Protein AF-A0A9E5ECW1-F1 (afdb_monomer)

Mean predicted aligned error: 11.49 Å

Radius of gyration: 19.67 Å; Cα contacts (8 Å, |Δi|>4): 145; chains: 1; bounding box: 44×64×38 Å

pLDDT: mean 78.76, std 21.49, range [31.94, 97.94]

Se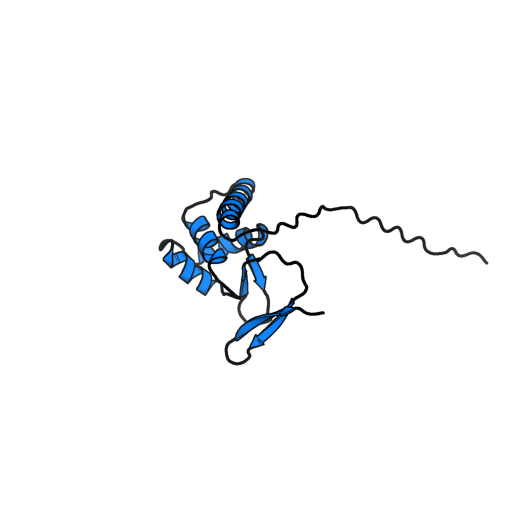quence (137 aa):
MNRPMLTNRLLVSKVSQISMPKSPANDSVEQSNAFRAYIADKGLRGTRQRMAVFDAARSLNGHYTAEELLKKSRAIDRTVSRATIYRALPLLIGSNVIREVDVGRDHKYYLTETGGANFRAQLICESCDTILEVEAP

Structure (mmCIF, N/CA/C/O backbone):
data_AF-A0A9E5ECW1-F1
#
_entry.id   AF-A0A9E5ECW1-F1
#
loop_
_atom_site.group_PDB
_atom_site.id
_atom_site.type_symbol
_atom_site.label_atom_id
_atom_site.label_alt_id
_atom_site.label_comp_id
_atom_site.label_asym_id
_atom_site.label_entity_id
_atom_site.label_seq_id
_atom_site.pdbx_PDB_ins_code
_atom_site.Cartn_x
_atom_site.Cartn_y
_atom_site.Cartn_z
_atom_site.occupancy
_atom_site.B_iso_or_equiv
_atom_site.auth_seq_id
_atom_site.auth_comp_id
_atom_site.auth_asym_id
_atom_site.auth_atom_id
_atom_site.pdbx_PDB_model_num
ATOM 1 N N . MET A 1 1 ? 33.254 52.844 -22.599 1.00 44.88 1 MET A N 1
ATOM 2 C CA . MET A 1 1 ? 32.696 51.503 -22.873 1.00 44.88 1 MET A CA 1
ATOM 3 C C . MET A 1 1 ? 32.478 50.808 -21.542 1.00 44.88 1 MET A C 1
ATOM 5 O O . MET A 1 1 ? 33.440 50.403 -20.914 1.00 44.88 1 MET A O 1
ATOM 9 N N . ASN A 1 2 ? 31.234 50.794 -21.068 1.00 38.56 2 ASN A N 1
ATOM 10 C CA . ASN A 1 2 ? 30.840 50.328 -19.739 1.00 38.56 2 ASN A CA 1
ATOM 11 C C . ASN A 1 2 ? 29.745 49.273 -19.928 1.00 38.56 2 ASN A C 1
ATOM 13 O O . ASN A 1 2 ? 28.683 49.622 -20.440 1.00 38.56 2 ASN A O 1
ATOM 17 N N . ARG A 1 3 ? 29.982 48.019 -19.528 1.00 36.88 3 ARG A N 1
ATOM 18 C CA . ARG A 1 3 ? 28.923 47.040 -19.228 1.00 36.88 3 ARG A CA 1
ATOM 19 C C . ARG A 1 3 ? 29.449 45.996 -18.222 1.00 36.88 3 ARG A C 1
ATOM 21 O O . ARG A 1 3 ? 30.517 45.440 -18.463 1.00 36.88 3 ARG A O 1
ATOM 28 N N . PRO A 1 4 ? 28.752 45.785 -17.092 1.00 44.03 4 PRO A N 1
ATOM 29 C CA . PRO A 1 4 ? 29.264 45.065 -15.928 1.00 44.03 4 PRO A CA 1
ATOM 30 C C . PRO A 1 4 ? 29.069 43.544 -15.994 1.00 44.03 4 PRO A C 1
ATOM 32 O O . PRO A 1 4 ? 28.145 43.036 -16.626 1.00 44.03 4 PRO A O 1
ATOM 35 N N . MET A 1 5 ? 29.955 42.857 -15.271 1.00 41.97 5 MET A N 1
ATOM 36 C CA . MET A 1 5 ? 29.936 41.428 -14.959 1.00 41.97 5 MET A CA 1
ATOM 37 C C . MET A 1 5 ? 28.661 41.036 -14.200 1.00 41.97 5 MET A C 1
ATOM 39 O O . MET A 1 5 ? 28.241 41.718 -13.265 1.00 41.97 5 MET A O 1
ATOM 43 N N . LEU A 1 6 ? 28.073 39.913 -14.608 1.00 42.19 6 LEU A N 1
ATOM 44 C CA . LEU A 1 6 ? 26.909 39.282 -13.995 1.00 42.19 6 LEU A CA 1
ATOM 45 C C . LEU A 1 6 ? 27.190 38.900 -12.533 1.00 42.19 6 LEU A C 1
ATOM 47 O O . LEU A 1 6 ? 28.042 38.062 -12.248 1.00 42.19 6 LEU A O 1
ATOM 51 N N . THR A 1 7 ? 26.421 39.470 -11.610 1.00 37.47 7 THR A N 1
ATOM 52 C CA . THR A 1 7 ? 26.256 38.967 -10.246 1.00 37.47 7 THR A CA 1
ATOM 53 C C . THR A 1 7 ? 25.159 37.907 -10.252 1.00 37.47 7 THR A C 1
ATOM 55 O O . THR A 1 7 ? 23.980 38.235 -10.359 1.00 37.47 7 THR A O 1
ATOM 58 N N . ASN A 1 8 ? 25.523 36.627 -10.127 1.00 34.00 8 ASN A N 1
ATOM 59 C CA . ASN A 1 8 ? 24.539 35.581 -9.850 1.00 34.00 8 ASN A CA 1
ATOM 60 C C . ASN A 1 8 ? 24.608 35.180 -8.372 1.00 34.00 8 ASN A C 1
ATOM 62 O O . ASN A 1 8 ? 25.572 34.582 -7.896 1.00 34.00 8 ASN A O 1
ATOM 66 N N . ARG A 1 9 ? 23.578 35.600 -7.642 1.00 36.62 9 ARG A N 1
ATOM 67 C CA . ARG A 1 9 ? 23.394 35.464 -6.199 1.00 36.62 9 ARG A CA 1
ATOM 68 C C . ARG A 1 9 ? 22.705 34.127 -5.928 1.00 36.62 9 ARG A C 1
ATOM 70 O O . ARG A 1 9 ? 21.482 34.055 -5.907 1.00 36.62 9 ARG A O 1
ATOM 77 N N . LEU A 1 10 ? 23.486 33.067 -5.731 1.00 34.62 10 LEU A N 1
ATOM 78 C CA . LEU A 1 10 ? 22.978 31.779 -5.255 1.00 34.62 10 LEU A CA 1
ATOM 79 C C . LEU A 1 10 ? 22.681 31.871 -3.751 1.00 34.62 10 LEU A C 1
ATOM 81 O O . LEU A 1 10 ? 23.572 31.789 -2.912 1.00 34.62 10 LEU A O 1
ATOM 85 N N . LEU A 1 11 ? 21.405 32.059 -3.425 1.00 36.66 11 LEU A N 1
ATOM 86 C CA . LEU A 1 11 ? 20.821 31.755 -2.121 1.00 36.66 11 LEU A CA 1
ATOM 87 C C . LEU A 1 11 ? 19.916 30.540 -2.322 1.00 36.66 11 LEU A C 1
ATOM 89 O O . LEU A 1 11 ? 18.783 30.685 -2.772 1.00 36.66 11 LEU A O 1
ATOM 93 N N . VAL A 1 12 ? 20.414 29.347 -2.000 1.00 37.81 12 VAL A N 1
ATOM 94 C CA . VAL A 1 12 ? 19.548 28.188 -1.770 1.00 37.81 12 VAL A CA 1
ATOM 95 C C . VAL A 1 12 ? 19.803 27.698 -0.357 1.00 37.81 12 VAL A C 1
ATOM 97 O O . VAL A 1 12 ? 20.864 27.187 -0.001 1.00 37.81 12 VAL A O 1
ATOM 100 N N . SER A 1 13 ? 18.802 27.980 0.460 1.00 33.16 13 SER A N 1
ATOM 101 C CA . SER A 1 13 ? 18.701 27.712 1.876 1.00 33.16 13 SER A CA 1
ATOM 102 C C . SER A 1 13 ? 18.626 26.211 2.152 1.00 33.16 13 SER A C 1
ATOM 104 O O . SER A 1 13 ? 17.766 25.511 1.629 1.00 33.16 13 SER A O 1
ATOM 106 N N . LYS A 1 14 ? 19.530 25.759 3.023 1.00 38.06 14 LYS A N 1
ATOM 107 C CA . LYS A 1 14 ? 19.356 24.726 4.057 1.00 38.06 14 LYS A CA 1
ATOM 108 C C . LYS A 1 14 ? 17.931 24.146 4.158 1.00 38.06 14 LYS A C 1
ATOM 110 O O . LYS A 1 14 ? 17.037 24.807 4.678 1.00 38.06 14 LYS A O 1
ATOM 115 N N . VAL A 1 15 ? 17.778 22.871 3.808 1.00 37.88 15 VAL A N 1
ATOM 116 C CA . VAL A 1 15 ? 16.834 21.974 4.489 1.00 37.88 15 VAL A CA 1
ATOM 117 C C . VAL A 1 15 ? 17.605 20.719 4.880 1.00 37.88 15 VAL A C 1
ATOM 119 O O . VAL A 1 15 ? 18.321 20.127 4.077 1.00 37.88 15 VAL A O 1
ATOM 122 N N . SER A 1 16 ? 17.536 20.436 6.176 1.00 33.19 16 SER A N 1
ATOM 123 C CA . SER A 1 16 ? 18.367 19.513 6.931 1.00 33.19 16 SER A CA 1
ATOM 124 C C . SER A 1 16 ? 18.358 18.079 6.423 1.00 33.19 16 SER A C 1
ATOM 126 O O . SER A 1 16 ? 17.329 17.503 6.088 1.00 33.19 16 SER A O 1
ATOM 128 N N . GLN A 1 17 ? 19.551 17.505 6.520 1.00 39.66 17 GLN A N 1
ATOM 129 C CA . GLN A 1 17 ? 19.839 16.086 6.590 1.00 39.66 17 GLN A CA 1
ATOM 130 C C . GLN A 1 17 ? 18.972 15.397 7.656 1.00 39.66 17 GLN A C 1
ATOM 132 O O . GLN A 1 17 ? 19.008 15.784 8.822 1.00 39.66 17 GLN A O 1
ATOM 137 N N . ILE A 1 18 ? 18.267 14.335 7.268 1.00 36.62 18 ILE A N 1
ATOM 138 C CA . ILE A 1 18 ? 17.943 13.213 8.154 1.00 36.62 18 ILE A CA 1
ATOM 139 C C . ILE A 1 18 ? 18.232 11.949 7.344 1.00 36.62 18 ILE A C 1
ATOM 141 O O . ILE A 1 18 ? 17.375 11.428 6.638 1.00 36.62 18 ILE A O 1
ATOM 145 N N . SER A 1 19 ? 19.482 11.496 7.386 1.00 36.66 19 SER A N 1
ATOM 146 C CA . SER A 1 19 ? 19.856 10.141 6.995 1.00 36.66 19 SER A CA 1
ATOM 147 C C . SER A 1 19 ? 19.854 9.274 8.255 1.00 36.66 19 SER A C 1
ATOM 149 O O . SER A 1 19 ? 20.531 9.583 9.234 1.00 36.66 19 SER A O 1
ATOM 151 N N . MET A 1 20 ? 19.070 8.197 8.255 1.00 38.12 20 MET A N 1
ATOM 152 C CA . MET A 1 20 ? 19.063 7.199 9.328 1.00 38.12 20 MET A CA 1
ATOM 153 C C . MET A 1 20 ? 19.531 5.858 8.756 1.00 38.12 20 MET A C 1
ATOM 155 O O . MET A 1 20 ? 18.886 5.350 7.841 1.00 38.12 20 MET A O 1
ATOM 159 N N . PRO A 1 21 ? 20.614 5.257 9.276 1.00 54.03 21 PRO A N 1
ATOM 160 C CA . PRO A 1 21 ? 20.883 3.836 9.104 1.00 54.03 21 PRO A CA 1
ATOM 161 C C . PRO A 1 21 ? 20.378 3.077 10.339 1.00 54.03 21 PRO A C 1
ATOM 163 O O . PRO A 1 21 ? 20.733 3.484 11.450 1.00 54.03 21 PRO A O 1
ATOM 166 N N . LYS A 1 22 ? 19.616 1.976 10.203 1.00 34.19 22 LYS A N 1
ATOM 167 C CA . LYS A 1 22 ? 19.528 0.967 11.281 1.00 34.19 22 LYS A CA 1
ATOM 168 C C . LYS A 1 22 ? 18.901 -0.383 10.895 1.00 34.19 22 LYS A C 1
ATOM 170 O O . LYS A 1 22 ? 18.831 -0.724 9.729 1.00 34.19 22 LYS A O 1
ATOM 175 N N . SER A 1 23 ? 18.756 -1.211 11.928 1.00 31.94 23 SER A N 1
ATOM 176 C CA . SER A 1 23 ? 18.763 -2.674 12.010 1.00 31.94 23 SER A CA 1
ATOM 177 C C . SER A 1 23 ? 17.333 -3.251 11.956 1.00 31.94 23 SER A C 1
ATOM 179 O O . SER A 1 23 ? 16.427 -2.664 12.551 1.00 31.94 23 SER A O 1
ATOM 181 N N . PRO A 1 24 ? 17.093 -4.455 11.391 1.00 43.59 24 PRO A N 1
ATOM 182 C CA . PRO A 1 24 ? 15.810 -4.816 10.765 1.00 43.59 24 PRO A CA 1
ATOM 183 C C . PRO A 1 24 ? 14.582 -4.947 11.693 1.00 43.59 24 PRO A C 1
ATOM 185 O O . PRO A 1 24 ? 13.454 -5.024 11.198 1.00 43.59 24 PRO A O 1
ATOM 188 N N . ALA A 1 25 ? 14.759 -4.983 13.020 1.00 42.03 25 ALA A N 1
ATOM 189 C CA . ALA A 1 25 ? 13.663 -5.150 13.983 1.00 42.03 25 ALA A CA 1
ATOM 190 C C . ALA A 1 25 ? 13.122 -3.819 14.546 1.00 42.03 25 ALA A C 1
ATOM 192 O O . ALA A 1 25 ? 11.903 -3.626 14.567 1.00 42.03 25 ALA A O 1
ATOM 193 N N . ASN A 1 26 ? 14.000 -2.890 14.950 1.00 52.44 26 ASN A N 1
ATOM 194 C CA . ASN A 1 26 ? 13.593 -1.596 15.525 1.00 52.44 26 ASN A CA 1
ATOM 195 C C . ASN A 1 26 ? 12.990 -0.658 14.476 1.00 52.44 26 ASN A C 1
ATOM 197 O O . ASN A 1 26 ? 12.026 0.051 14.765 1.00 52.44 26 ASN A O 1
ATOM 201 N N . ASP A 1 27 ? 13.472 -0.749 13.238 1.00 65.31 27 ASP A N 1
ATOM 202 C CA . ASP A 1 27 ? 13.004 0.088 12.135 1.00 65.31 27 ASP A CA 1
ATOM 203 C C . ASP A 1 27 ? 11.505 -0.109 11.863 1.00 65.31 27 ASP A C 1
ATOM 205 O O . ASP A 1 27 ? 10.799 0.820 11.483 1.00 65.31 27 ASP A O 1
ATOM 209 N N . SER A 1 28 ? 10.981 -1.317 12.100 1.00 73.88 28 SER A N 1
ATOM 210 C CA . SER A 1 28 ? 9.584 -1.651 11.807 1.00 73.88 28 SER A CA 1
ATOM 211 C C . SER A 1 28 ? 8.581 -0.925 12.709 1.00 73.88 28 SER A C 1
ATOM 213 O O . SER A 1 28 ? 7.557 -0.425 12.236 1.00 73.88 28 SER A O 1
ATOM 215 N N . VAL A 1 29 ? 8.882 -0.840 14.006 1.00 83.06 29 VAL A N 1
ATOM 216 C CA . VAL A 1 29 ? 8.018 -0.195 15.001 1.00 83.06 29 VAL A CA 1
ATOM 217 C C . VAL A 1 29 ? 8.098 1.320 14.848 1.00 83.06 29 VAL A C 1
ATOM 219 O O . VAL A 1 29 ? 7.069 1.998 14.867 1.00 83.06 29 VAL A O 1
ATOM 222 N N . GLU A 1 30 ? 9.303 1.842 14.630 1.00 86.56 30 GLU A N 1
ATOM 223 C CA . GLU A 1 30 ? 9.550 3.264 14.393 1.00 86.56 30 GLU A CA 1
ATOM 224 C C . GLU A 1 30 ? 8.836 3.749 13.123 1.00 86.56 30 GLU A C 1
ATOM 226 O O . GLU A 1 30 ? 8.080 4.719 13.186 1.00 86.56 30 GLU A O 1
ATOM 231 N N . GLN A 1 31 ? 8.961 3.027 12.002 1.00 86.94 31 GLN A N 1
ATOM 232 C CA . GLN A 1 31 ? 8.245 3.343 10.759 1.00 86.94 31 GLN A CA 1
ATOM 233 C C . GLN A 1 31 ? 6.723 3.256 10.923 1.00 86.94 31 GLN A C 1
ATOM 235 O O . GLN A 1 31 ? 5.999 4.109 10.412 1.00 86.94 31 GLN A O 1
ATOM 240 N N . SER A 1 32 ? 6.217 2.263 11.663 1.00 91.69 32 SER A N 1
ATOM 241 C CA . SER A 1 32 ? 4.778 2.135 11.932 1.00 91.69 32 SER A CA 1
ATOM 242 C C . SER A 1 32 ? 4.246 3.328 12.731 1.00 91.69 32 SER A C 1
ATOM 244 O O . SER A 1 32 ? 3.186 3.875 12.419 1.00 91.69 32 SER A O 1
ATOM 246 N N . ASN A 1 33 ? 4.996 3.775 13.740 1.00 92.94 33 ASN A N 1
ATOM 247 C CA . ASN A 1 33 ? 4.640 4.942 14.541 1.00 92.94 33 ASN A CA 1
ATOM 248 C C . ASN A 1 33 ? 4.740 6.241 13.734 1.00 92.94 33 ASN A C 1
ATOM 250 O O . ASN A 1 33 ? 3.829 7.064 13.811 1.00 92.94 33 ASN A O 1
ATOM 254 N N . ALA A 1 34 ? 5.780 6.396 12.911 1.00 92.25 34 ALA A N 1
ATOM 255 C CA . ALA A 1 34 ? 5.927 7.532 12.005 1.00 92.25 34 ALA A CA 1
ATOM 256 C C . ALA A 1 34 ? 4.767 7.602 11.000 1.00 92.25 34 ALA A C 1
ATOM 258 O O . ALA A 1 34 ? 4.163 8.659 10.825 1.00 92.25 34 ALA A O 1
ATOM 259 N N . PHE A 1 35 ? 4.378 6.468 10.409 1.00 93.94 35 PHE A N 1
ATOM 260 C CA . PHE A 1 35 ? 3.227 6.399 9.511 1.00 93.94 35 PHE A CA 1
ATOM 261 C C . PHE A 1 35 ? 1.919 6.754 10.225 1.00 93.94 35 PHE A C 1
ATOM 263 O O . PHE A 1 35 ? 1.118 7.527 9.700 1.00 93.94 35 PHE A O 1
ATOM 270 N N . ARG A 1 36 ? 1.704 6.241 11.446 1.00 94.56 36 ARG A N 1
ATOM 271 C CA . ARG A 1 36 ? 0.536 6.595 12.270 1.00 94.56 36 ARG A CA 1
ATOM 272 C C . ARG A 1 36 ? 0.486 8.086 12.590 1.00 94.56 36 ARG A C 1
ATOM 274 O O . ARG A 1 36 ? -0.589 8.673 12.495 1.00 94.56 36 ARG A O 1
ATOM 281 N N . ALA A 1 37 ? 1.618 8.688 12.944 1.00 94.44 37 ALA A N 1
ATOM 282 C CA . ALA A 1 37 ? 1.712 10.122 13.191 1.00 94.44 37 ALA A CA 1
ATOM 283 C C . ALA A 1 37 ? 1.400 10.923 11.918 1.00 94.44 37 ALA A C 1
ATOM 285 O O . ALA A 1 37 ? 0.576 11.832 11.953 1.00 94.44 37 ALA A O 1
ATOM 286 N N . TYR A 1 38 ? 1.967 10.519 10.778 1.00 95.06 38 TYR A N 1
ATOM 287 C CA . TYR A 1 38 ? 1.739 11.155 9.482 1.00 95.06 38 TYR A CA 1
ATOM 288 C C . TYR A 1 38 ? 0.264 11.151 9.061 1.00 95.06 38 TYR A C 1
ATOM 290 O O . TYR A 1 38 ? -0.278 12.170 8.636 1.00 95.06 38 TYR A O 1
ATOM 298 N N . ILE A 1 39 ? -0.425 10.012 9.176 1.00 94.94 39 ILE A N 1
ATOM 299 C CA . ILE A 1 39 ? -1.852 9.962 8.831 1.00 94.94 39 ILE A CA 1
ATOM 300 C C . ILE A 1 39 ? -2.704 10.716 9.861 1.00 94.94 39 ILE A C 1
ATOM 302 O O . ILE A 1 39 ? -3.696 11.331 9.475 1.00 94.94 39 ILE A O 1
ATOM 306 N N . ALA A 1 40 ? -2.320 10.721 11.141 1.00 95.31 40 ALA A N 1
ATOM 307 C CA . ALA A 1 40 ? -3.030 11.471 12.174 1.00 95.31 40 ALA A CA 1
ATOM 308 C C . ALA A 1 40 ? -2.962 12.987 11.931 1.00 95.31 40 ALA A C 1
ATOM 310 O O . ALA A 1 40 ? -3.988 13.651 12.056 1.00 95.31 40 ALA A O 1
ATOM 311 N N . ASP A 1 41 ? -1.809 13.505 11.500 1.00 95.69 41 ASP A N 1
ATOM 312 C CA . ASP A 1 41 ? -1.628 14.904 11.082 1.00 95.69 41 ASP A CA 1
ATOM 313 C C . ASP A 1 41 ? -2.568 15.290 9.924 1.00 95.69 41 ASP A C 1
ATOM 315 O O . ASP A 1 41 ? -3.136 16.377 9.883 1.00 95.69 41 ASP A O 1
ATOM 319 N N . LYS A 1 42 ? -2.870 14.332 9.041 1.00 94.00 42 LYS A N 1
ATOM 320 C CA . LYS A 1 42 ? -3.865 14.480 7.965 1.00 94.00 42 LYS A CA 1
ATOM 321 C C . LYS A 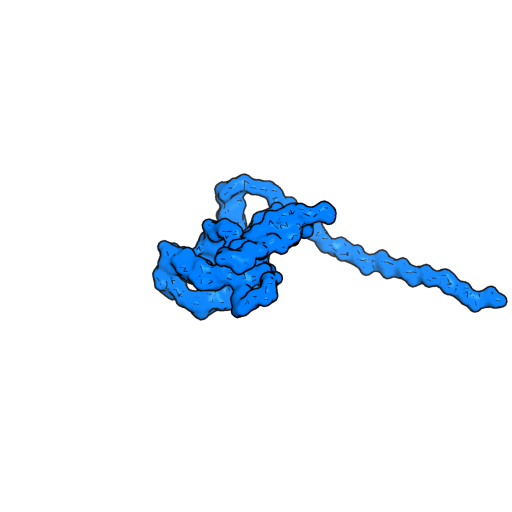1 42 ? -5.321 14.282 8.414 1.00 94.00 42 LYS A C 1
ATOM 323 O O . LYS A 1 42 ? -6.208 14.160 7.568 1.00 94.00 42 LYS A O 1
ATOM 328 N N . GLY A 1 43 ? -5.590 14.189 9.717 1.00 95.69 43 GLY A N 1
ATOM 329 C CA . GLY A 1 43 ? -6.927 13.947 10.272 1.00 95.69 43 GLY A CA 1
ATOM 330 C C . GLY A 1 43 ? -7.453 12.526 10.036 1.00 95.69 43 GLY A C 1
ATOM 331 O O . GLY A 1 43 ? -8.654 12.264 10.126 1.00 95.69 43 GLY A O 1
ATOM 332 N N . LEU A 1 44 ? -6.571 11.581 9.706 1.00 94.69 44 LEU A N 1
ATOM 333 C CA . LEU A 1 44 ? -6.922 10.217 9.338 1.00 94.69 44 LEU A CA 1
ATOM 334 C C . LEU A 1 44 ? -6.581 9.232 10.464 1.00 94.69 44 LEU A C 1
ATOM 336 O O . LEU A 1 44 ? -5.497 9.236 11.033 1.00 94.69 44 LEU A O 1
ATOM 340 N N . ARG A 1 45 ? -7.497 8.300 10.751 1.00 92.69 45 ARG A N 1
ATOM 341 C CA . ARG A 1 45 ? -7.254 7.218 11.723 1.00 92.69 45 ARG A CA 1
ATOM 342 C C . ARG A 1 45 ? -6.401 6.087 11.140 1.00 92.69 45 ARG A C 1
ATOM 344 O O . ARG A 1 45 ? -6.635 5.657 10.009 1.00 92.69 45 ARG A O 1
ATOM 351 N N . GLY A 1 46 ? -5.499 5.522 11.940 1.00 90.31 46 GLY A N 1
ATOM 352 C CA . GLY A 1 46 ? -4.791 4.272 11.635 1.00 90.31 46 GLY A CA 1
ATOM 353 C C . GLY A 1 46 ? -5.679 3.042 11.808 1.00 90.31 46 GLY A C 1
ATOM 354 O O . GLY A 1 46 ? -5.515 2.283 12.757 1.00 90.31 46 GLY A O 1
ATOM 355 N N . THR A 1 47 ? -6.664 2.864 10.925 1.00 94.31 47 THR A N 1
ATOM 356 C CA . THR A 1 47 ? -7.562 1.700 10.963 1.00 94.31 47 THR A CA 1
ATOM 357 C C . THR A 1 47 ? -6.802 0.400 10.698 1.00 94.31 47 THR A C 1
ATOM 359 O O . THR A 1 47 ? -5.762 0.408 10.038 1.00 94.31 47 THR A O 1
ATOM 362 N N . ARG A 1 48 ? -7.362 -0.737 11.137 1.00 95.31 48 ARG A N 1
ATOM 363 C CA . ARG A 1 48 ? -6.787 -2.070 10.885 1.00 95.31 48 ARG A CA 1
ATOM 364 C C . ARG A 1 48 ? -6.473 -2.296 9.405 1.00 95.31 48 ARG A C 1
ATOM 366 O O . ARG A 1 48 ? -5.382 -2.741 9.080 1.00 95.31 48 ARG A O 1
ATOM 373 N N . GLN A 1 49 ? -7.380 -1.885 8.519 1.00 96.00 49 GLN A N 1
ATOM 374 C CA . GLN A 1 49 ? -7.175 -1.968 7.075 1.00 96.00 49 GLN A CA 1
ATOM 375 C C . GLN A 1 49 ? -5.976 -1.140 6.600 1.00 96.00 49 GLN A C 1
ATOM 377 O O . GLN A 1 49 ? -5.164 -1.651 5.843 1.00 96.00 49 GLN A O 1
ATOM 382 N N . ARG A 1 50 ? -5.829 0.121 7.035 1.00 95.06 50 ARG A N 1
ATOM 383 C CA . ARG A 1 50 ? -4.682 0.959 6.631 1.00 95.06 50 ARG A CA 1
ATOM 384 C C . ARG A 1 50 ? -3.363 0.394 7.138 1.00 95.06 50 ARG A C 1
ATOM 386 O O . ARG A 1 50 ? -2.393 0.390 6.388 1.00 95.06 50 ARG A O 1
ATOM 393 N N . MET A 1 51 ? -3.348 -0.108 8.372 1.00 96.50 51 MET A N 1
ATOM 394 C CA . MET A 1 51 ? -2.154 -0.741 8.927 1.00 96.50 51 MET A CA 1
ATOM 395 C C . MET A 1 51 ? -1.816 -2.043 8.196 1.00 96.50 51 MET A C 1
ATOM 397 O O . MET A 1 51 ? -0.658 -2.252 7.873 1.00 96.50 51 MET A O 1
ATOM 401 N N . ALA A 1 52 ? -2.814 -2.844 7.812 1.00 97.12 52 ALA A N 1
ATOM 402 C CA . ALA A 1 52 ? -2.591 -4.040 7.002 1.00 97.12 52 ALA A CA 1
ATOM 403 C C . ALA A 1 52 ? -1.960 -3.715 5.637 1.00 97.12 52 ALA A C 1
ATOM 405 O O . ALA A 1 52 ? -1.093 -4.454 5.180 1.00 97.12 52 ALA A O 1
ATOM 406 N N . VAL A 1 53 ? -2.355 -2.607 4.996 1.00 97.25 53 VAL A N 1
ATOM 407 C CA . VAL A 1 53 ? -1.721 -2.167 3.741 1.00 97.25 53 VAL A CA 1
ATOM 408 C C . VAL A 1 53 ? -0.285 -1.689 3.979 1.00 97.25 53 VAL A C 1
ATOM 410 O O . VAL A 1 53 ? 0.596 -2.031 3.198 1.00 97.25 53 VAL A O 1
ATOM 413 N N . PHE A 1 54 ? -0.033 -0.944 5.060 1.00 96.31 54 PHE A N 1
ATOM 414 C CA . PHE A 1 54 ? 1.318 -0.528 5.454 1.00 96.31 54 PHE A CA 1
ATOM 415 C C . PHE A 1 54 ? 2.241 -1.734 5.699 1.00 96.31 54 PHE A C 1
ATOM 417 O O . PHE A 1 54 ? 3.325 -1.813 5.120 1.00 96.31 54 PHE A O 1
ATOM 424 N N . ASP A 1 55 ? 1.785 -2.705 6.491 1.00 95.56 55 ASP A N 1
ATOM 425 C CA . ASP A 1 55 ? 2.553 -3.909 6.812 1.00 95.56 55 ASP A CA 1
ATOM 426 C C . ASP A 1 55 ? 2.808 -4.753 5.554 1.00 95.56 55 ASP A C 1
ATOM 428 O O . ASP A 1 55 ? 3.912 -5.263 5.347 1.00 95.56 55 ASP A O 1
ATOM 432 N N . ALA A 1 56 ? 1.805 -4.862 4.674 1.00 96.06 56 ALA A N 1
ATOM 433 C CA . ALA A 1 56 ? 1.938 -5.548 3.396 1.00 96.06 56 ALA A CA 1
ATOM 434 C C . ALA A 1 56 ? 2.981 -4.881 2.495 1.00 96.06 56 ALA A C 1
ATOM 436 O O . ALA A 1 56 ? 3.859 -5.586 1.999 1.00 96.06 56 ALA A O 1
ATOM 437 N N . ALA A 1 57 ? 2.915 -3.557 2.327 1.00 94.75 57 ALA A N 1
ATOM 438 C CA . ALA A 1 57 ? 3.850 -2.794 1.505 1.00 94.75 57 ALA A CA 1
ATOM 439 C C . ALA A 1 57 ? 5.296 -3.027 1.953 1.00 94.75 57 ALA A C 1
ATOM 441 O O . ALA A 1 57 ? 6.124 -3.446 1.153 1.00 94.75 57 ALA A O 1
ATOM 442 N N . ARG A 1 58 ? 5.573 -2.892 3.256 1.00 91.75 58 ARG A N 1
ATOM 443 C CA . ARG A 1 58 ? 6.920 -3.095 3.813 1.00 91.75 58 ARG A CA 1
ATOM 444 C C . ARG A 1 58 ? 7.432 -4.532 3.675 1.00 91.75 58 ARG A C 1
ATOM 446 O O . ARG A 1 58 ? 8.634 -4.761 3.668 1.00 91.75 58 ARG A O 1
ATOM 453 N N . SER A 1 59 ? 6.525 -5.506 3.615 1.00 91.50 59 SER A N 1
ATOM 454 C CA . SER A 1 59 ? 6.877 -6.925 3.483 1.00 91.50 59 SER A CA 1
ATOM 455 C C . SER A 1 59 ? 7.136 -7.375 2.042 1.00 91.50 59 SER A C 1
ATOM 457 O O . SER A 1 59 ? 7.595 -8.500 1.833 1.00 91.50 59 SER A O 1
ATOM 459 N N . LEU A 1 60 ? 6.772 -6.553 1.053 1.00 91.31 60 LEU A N 1
ATOM 460 C CA . LEU A 1 60 ? 7.018 -6.842 -0.353 1.00 91.31 60 LEU A CA 1
ATOM 461 C C . LEU A 1 60 ? 8.435 -6.400 -0.720 1.00 91.31 60 LEU A C 1
ATOM 463 O O . LEU A 1 60 ? 8.845 -5.274 -0.437 1.00 91.31 60 LEU A O 1
ATOM 467 N N . ASN A 1 61 ? 9.160 -7.315 -1.358 1.00 85.81 61 ASN A N 1
ATOM 468 C CA . ASN A 1 61 ? 10.503 -7.085 -1.873 1.00 85.81 61 ASN A CA 1
ATOM 469 C C . ASN A 1 61 ? 10.429 -6.815 -3.376 1.00 85.81 61 ASN A C 1
ATOM 471 O O . ASN A 1 61 ? 9.641 -7.455 -4.073 1.00 85.81 61 ASN A O 1
ATOM 475 N N . GLY A 1 62 ? 11.296 -5.935 -3.872 1.00 85.81 62 GLY A N 1
ATOM 476 C CA . GLY A 1 62 ? 11.321 -5.565 -5.286 1.00 85.81 62 GLY A CA 1
ATOM 477 C C . GLY A 1 62 ? 10.123 -4.709 -5.700 1.00 85.81 62 GLY A C 1
ATOM 478 O O . GLY A 1 62 ? 9.398 -4.176 -4.859 1.00 85.81 62 GLY A O 1
ATOM 479 N N . HIS A 1 63 ? 9.956 -4.554 -7.010 1.00 89.81 63 HIS A N 1
ATOM 480 C CA . HIS A 1 63 ? 8.863 -3.783 -7.589 1.00 89.81 63 HIS A CA 1
ATOM 481 C C . HIS A 1 63 ? 7.576 -4.595 -7.569 1.00 89.81 63 HIS A C 1
ATOM 483 O O . HIS A 1 63 ? 7.576 -5.759 -7.961 1.00 89.81 63 HIS A O 1
ATOM 489 N N . TYR A 1 64 ? 6.485 -3.971 -7.145 1.00 92.56 64 TYR A N 1
ATOM 490 C CA . TYR A 1 64 ? 5.179 -4.607 -7.096 1.00 92.56 64 TYR A CA 1
ATOM 491 C C . TYR A 1 64 ? 4.073 -3.689 -7.595 1.00 92.56 64 TYR A C 1
ATOM 493 O O . TYR A 1 64 ? 4.140 -2.463 -7.515 1.00 92.56 64 TYR A O 1
ATOM 501 N N . THR A 1 65 ? 3.009 -4.303 -8.087 1.00 94.31 65 THR A N 1
ATOM 502 C CA . THR A 1 65 ? 1.808 -3.614 -8.559 1.00 94.31 65 THR A CA 1
ATOM 503 C C . THR A 1 65 ? 0.812 -3.363 -7.422 1.00 94.31 65 THR A C 1
ATOM 505 O O . THR A 1 65 ? 0.869 -3.969 -6.345 1.00 94.31 65 THR A O 1
ATOM 508 N N . ALA A 1 66 ? -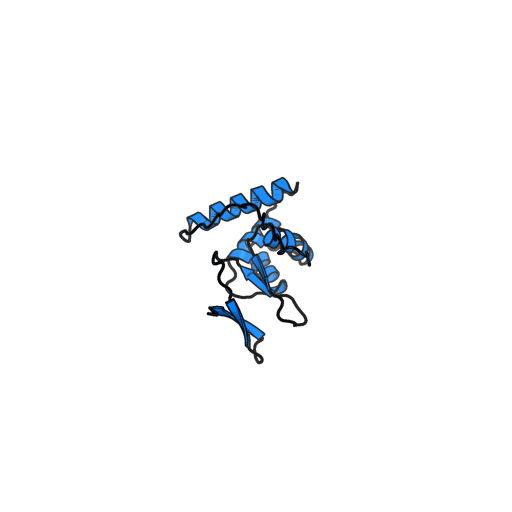0.185 -2.507 -7.670 1.00 95.06 66 ALA A N 1
ATOM 509 C CA . ALA A 1 66 ? -1.302 -2.316 -6.739 1.00 95.06 66 ALA A CA 1
ATOM 510 C C . ALA A 1 66 ? -2.089 -3.620 -6.474 1.00 95.06 66 ALA A C 1
ATOM 512 O O . ALA A 1 66 ? -2.621 -3.814 -5.378 1.00 95.06 66 ALA A O 1
ATOM 513 N N . GLU A 1 67 ? -2.150 -4.529 -7.451 1.00 95.12 67 GLU A N 1
ATOM 514 C CA . GLU A 1 67 ? -2.839 -5.818 -7.318 1.00 95.12 67 GLU A CA 1
ATOM 515 C C . GLU A 1 67 ? -2.064 -6.807 -6.438 1.00 95.12 67 GLU A C 1
ATOM 517 O O . GLU A 1 67 ? -2.658 -7.523 -5.627 1.00 95.12 67 GLU A O 1
ATOM 522 N N . GLU A 1 68 ? -0.736 -6.815 -6.524 1.00 95.69 68 GLU A N 1
ATOM 523 C CA . GLU A 1 68 ? 0.106 -7.611 -5.626 1.00 95.69 68 GLU A CA 1
ATOM 524 C C . GLU A 1 68 ? 0.037 -7.086 -4.194 1.00 95.69 68 GLU A C 1
ATOM 526 O O . GLU A 1 68 ? -0.138 -7.870 -3.252 1.00 95.69 68 GLU A O 1
ATOM 531 N N . LEU A 1 69 ? 0.053 -5.759 -4.029 1.00 97.12 69 LEU A N 1
ATOM 532 C CA . LEU A 1 69 ? -0.171 -5.124 -2.735 1.00 97.12 69 LEU A CA 1
ATOM 533 C C . LEU A 1 69 ? -1.547 -5.484 -2.165 1.00 97.12 69 LEU A C 1
ATOM 535 O O . LEU A 1 69 ? -1.652 -5.814 -0.982 1.00 97.12 69 LEU A O 1
ATOM 539 N N . LEU A 1 70 ? -2.602 -5.493 -2.988 1.00 97.88 70 LEU A N 1
ATOM 540 C CA . LEU A 1 70 ? -3.932 -5.947 -2.578 1.00 97.88 70 LEU A CA 1
ATOM 541 C C . LEU A 1 70 ? -3.911 -7.400 -2.097 1.00 97.88 70 LEU A C 1
AT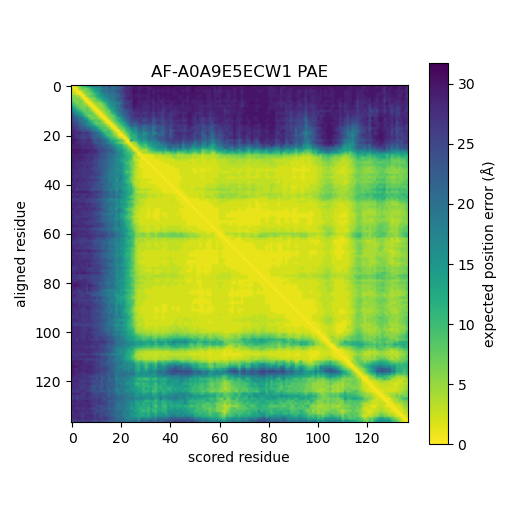OM 543 O O . LEU A 1 70 ? -4.448 -7.700 -1.027 1.00 97.88 70 LEU A O 1
ATOM 547 N N . LYS A 1 71 ? -3.307 -8.302 -2.878 1.00 97.88 71 LYS A N 1
ATOM 548 C CA . LYS A 1 71 ? -3.212 -9.731 -2.553 1.00 97.88 71 LYS A CA 1
ATOM 549 C C . LYS A 1 71 ? -2.505 -9.939 -1.214 1.00 97.88 71 LYS A C 1
ATOM 551 O O . LYS A 1 71 ? -3.012 -10.675 -0.368 1.00 97.88 71 LYS A O 1
ATOM 556 N N . LYS A 1 72 ? -1.383 -9.248 -0.996 1.00 97.50 72 LYS A N 1
ATOM 557 C CA . LYS A 1 72 ? -0.617 -9.311 0.255 1.00 97.50 72 LYS A CA 1
ATOM 558 C C . LYS A 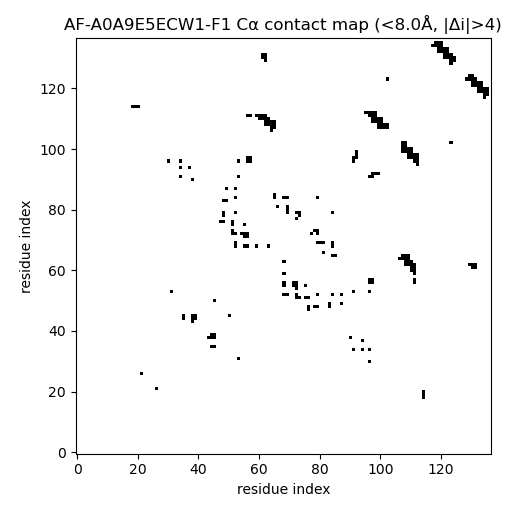1 72 ? -1.386 -8.699 1.429 1.00 97.50 72 LYS A C 1
ATOM 560 O O . LYS A 1 72 ? -1.473 -9.317 2.484 1.00 97.50 72 LYS A O 1
ATOM 565 N N . SER A 1 73 ? -2.030 -7.551 1.226 1.00 97.62 73 SER A N 1
ATOM 566 C CA . SER A 1 73 ? -2.845 -6.889 2.254 1.00 97.62 73 SER A CA 1
ATOM 567 C C . SER A 1 73 ? -4.018 -7.762 2.697 1.00 97.62 73 SER A C 1
ATOM 569 O O . SER A 1 73 ? -4.305 -7.849 3.886 1.00 97.62 73 SER A O 1
ATOM 571 N N . ARG A 1 74 ? -4.665 -8.472 1.764 1.00 97.94 74 ARG A N 1
ATOM 572 C CA . ARG A 1 74 ? -5.768 -9.401 2.062 1.00 97.94 74 ARG A CA 1
ATOM 573 C C . ARG A 1 74 ? -5.346 -10.634 2.852 1.00 97.94 74 ARG A C 1
ATOM 575 O O . ARG A 1 74 ? -6.177 -11.190 3.567 1.00 97.94 74 ARG A O 1
ATOM 582 N N . ALA A 1 75 ? -4.085 -11.048 2.735 1.00 97.12 75 ALA A N 1
ATOM 583 C CA . ALA A 1 75 ? -3.531 -12.112 3.566 1.00 97.12 75 ALA A CA 1
ATOM 584 C C . ALA A 1 75 ? -3.419 -11.686 5.045 1.00 97.12 75 ALA A C 1
ATOM 586 O O . ALA A 1 75 ? -3.480 -12.539 5.923 1.00 97.12 75 ALA A O 1
ATOM 587 N N . ILE A 1 76 ? -3.309 -10.379 5.317 1.00 96.56 76 ILE A N 1
ATOM 588 C CA . ILE A 1 76 ? -3.262 -9.798 6.669 1.00 96.56 76 ILE A CA 1
ATOM 589 C C . ILE A 1 76 ? -4.678 -9.430 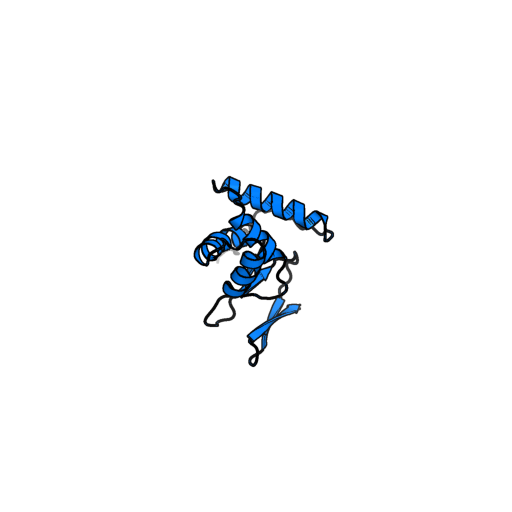7.153 1.00 96.56 76 ILE A C 1
ATOM 591 O O . ILE A 1 76 ? -5.085 -9.755 8.272 1.00 96.56 76 ILE A O 1
ATOM 595 N N . ASP A 1 77 ? -5.462 -8.770 6.298 1.00 96.81 77 ASP A N 1
ATOM 596 C CA . ASP A 1 77 ? -6.848 -8.382 6.556 1.00 96.81 77 ASP A CA 1
ATOM 597 C C . ASP A 1 77 ? -7.724 -8.586 5.309 1.00 96.81 77 ASP A C 1
ATOM 599 O O . ASP A 1 77 ? -7.703 -7.799 4.359 1.00 96.81 77 ASP A O 1
ATOM 603 N N . ARG A 1 78 ? -8.569 -9.624 5.341 1.00 96.38 78 ARG A N 1
ATOM 604 C CA . ARG A 1 78 ? -9.468 -9.996 4.232 1.00 96.38 78 ARG A CA 1
ATOM 605 C C . ARG A 1 78 ? -10.467 -8.899 3.842 1.00 96.38 78 ARG A C 1
ATOM 607 O O . ARG A 1 78 ? -11.015 -8.962 2.745 1.00 96.38 78 ARG A O 1
ATOM 614 N N . THR A 1 79 ? -10.712 -7.910 4.703 1.00 97.00 79 THR A N 1
ATOM 615 C CA . THR A 1 79 ? -11.646 -6.804 4.432 1.00 97.00 79 THR A CA 1
ATOM 616 C C . THR A 1 79 ? -11.049 -5.714 3.535 1.00 97.00 79 THR A C 1
ATOM 618 O O . THR A 1 79 ? -11.768 -4.819 3.090 1.00 97.00 79 THR A O 1
ATOM 621 N N . VAL A 1 80 ? -9.747 -5.780 3.232 1.00 97.62 80 VAL A N 1
ATOM 622 C CA . VAL A 1 80 ? -9.083 -4.826 2.338 1.00 97.62 80 VAL A CA 1
ATOM 623 C C . VAL A 1 80 ? -9.625 -4.958 0.909 1.00 97.62 80 VAL A C 1
ATOM 625 O O . VAL A 1 80 ? -9.650 -6.033 0.298 1.00 97.62 80 VAL A O 1
ATOM 628 N N . SER A 1 81 ? -10.054 -3.823 0.360 1.00 97.50 81 SER A N 1
ATOM 629 C CA . SER A 1 81 ? -10.579 -3.689 -1.001 1.00 97.50 81 SER A CA 1
ATOM 630 C C . SER A 1 81 ? -9.591 -2.958 -1.915 1.00 97.50 81 SER A C 1
ATOM 632 O O . SER A 1 81 ? -8.699 -2.261 -1.429 1.00 97.50 81 SER A O 1
ATOM 634 N N . ARG A 1 82 ? -9.796 -3.025 -3.240 1.00 97.31 82 ARG A N 1
ATOM 635 C CA . ARG A 1 82 ? -9.063 -2.180 -4.207 1.00 97.31 82 ARG A CA 1
ATOM 636 C C . ARG A 1 82 ? -9.162 -0.696 -3.852 1.00 97.31 82 ARG A C 1
ATOM 638 O O . ARG A 1 82 ? -8.157 0.002 -3.820 1.00 97.31 82 ARG A O 1
ATOM 645 N N . ALA A 1 83 ? -10.358 -0.223 -3.499 1.00 97.00 83 ALA A N 1
ATOM 646 C CA . ALA A 1 83 ? -10.564 1.168 -3.098 1.00 97.00 83 ALA A CA 1
ATOM 647 C C . ALA A 1 83 ? -9.769 1.543 -1.833 1.00 97.00 83 ALA A C 1
ATOM 649 O O . ALA A 1 83 ? -9.344 2.686 -1.687 1.00 97.00 83 ALA A O 1
ATOM 650 N N . THR A 1 84 ? -9.545 0.596 -0.917 1.00 96.62 84 THR A N 1
ATOM 651 C CA . THR A 1 84 ? -8.677 0.801 0.251 1.00 96.62 84 THR A CA 1
ATOM 652 C C . THR A 1 84 ? -7.218 0.977 -0.175 1.00 96.62 84 THR A C 1
ATOM 654 O O . THR A 1 84 ? -6.570 1.896 0.317 1.00 96.62 84 THR A O 1
ATOM 657 N N . ILE A 1 85 ? -6.727 0.161 -1.118 1.00 97.75 85 ILE A N 1
ATOM 658 C CA . ILE A 1 85 ? -5.364 0.270 -1.665 1.00 97.75 85 ILE A CA 1
ATOM 659 C C . ILE A 1 85 ? -5.136 1.638 -2.300 1.00 97.75 85 ILE A C 1
ATOM 661 O O . ILE A 1 85 ? -4.239 2.360 -1.879 1.00 97.75 85 ILE A O 1
ATOM 665 N N . TYR A 1 86 ? -5.992 2.050 -3.236 1.00 96.06 86 TYR A N 1
ATOM 666 C CA . TYR A 1 86 ? -5.817 3.330 -3.930 1.00 96.06 86 TYR A CA 1
ATOM 667 C C . TYR A 1 86 ? -5.936 4.551 -3.010 1.00 96.06 86 TYR A C 1
ATOM 669 O O . TYR A 1 86 ? -5.315 5.575 -3.273 1.00 96.06 86 TYR A O 1
ATOM 677 N N . ARG A 1 87 ? -6.674 4.454 -1.896 1.00 95.88 87 ARG A N 1
ATOM 678 C CA . ARG A 1 87 ? -6.691 5.503 -0.860 1.00 95.88 87 ARG A CA 1
ATOM 679 C C . ARG A 1 87 ? -5.454 5.483 0.038 1.00 95.88 87 ARG A C 1
ATOM 681 O O . ARG A 1 87 ? -5.115 6.512 0.611 1.00 95.88 87 ARG A O 1
ATOM 688 N N . ALA A 1 88 ? -4.822 4.324 0.206 1.00 96.06 88 ALA A N 1
ATOM 689 C CA . ALA A 1 88 ? -3.628 4.163 1.027 1.00 96.06 88 ALA A CA 1
ATOM 690 C C . ALA A 1 88 ? -2.345 4.535 0.271 1.00 96.06 88 ALA A C 1
ATOM 692 O O . ALA A 1 88 ? -1.449 5.103 0.885 1.00 96.06 88 ALA A O 1
ATOM 693 N N . LEU A 1 89 ? -2.268 4.284 -1.041 1.00 95.94 89 LEU A N 1
ATOM 694 C CA . LEU A 1 89 ? -1.086 4.569 -1.866 1.00 95.94 89 LEU A CA 1
ATOM 695 C C . LEU A 1 89 ? -0.556 6.010 -1.707 1.00 95.94 89 LEU A C 1
ATOM 697 O O . LEU A 1 89 ? 0.618 6.156 -1.374 1.00 95.94 89 LEU A O 1
ATOM 701 N N . PRO A 1 90 ? -1.378 7.077 -1.807 1.00 95.19 90 PRO A N 1
ATOM 702 C CA . PRO A 1 90 ? -0.898 8.447 -1.603 1.00 95.19 90 PRO A CA 1
ATOM 703 C C . PRO A 1 90 ? -0.362 8.702 -0.190 1.00 95.19 90 PRO A C 1
ATOM 705 O O . PRO A 1 90 ? 0.501 9.554 0.002 1.00 95.19 90 PRO A O 1
ATOM 708 N N . LEU A 1 91 ? -0.885 7.985 0.812 1.00 95.62 91 LEU A N 1
ATOM 709 C CA . LEU A 1 91 ? -0.418 8.097 2.192 1.00 95.62 91 LEU A CA 1
ATOM 710 C C . LEU A 1 91 ? 0.943 7.427 2.349 1.00 95.62 91 LEU A C 1
ATOM 712 O O . LEU A 1 91 ? 1.827 8.021 2.949 1.00 95.62 91 LEU A O 1
ATOM 716 N N . LEU A 1 92 ? 1.113 6.228 1.784 1.00 94.88 92 LEU A N 1
ATOM 717 C CA . LEU A 1 92 ? 2.376 5.493 1.821 1.00 94.88 92 LEU A CA 1
ATOM 718 C C . LEU A 1 92 ? 3.483 6.264 1.098 1.00 94.88 92 LEU A C 1
ATOM 720 O O . LEU A 1 92 ? 4.545 6.462 1.684 1.00 94.88 92 LEU A O 1
ATOM 724 N N . ILE A 1 93 ? 3.196 6.772 -0.106 1.00 93.62 93 ILE A N 1
ATOM 725 C CA . ILE A 1 93 ? 4.125 7.601 -0.887 1.00 93.62 93 ILE A CA 1
ATOM 726 C C . ILE A 1 93 ? 4.479 8.868 -0.115 1.00 93.62 93 ILE A C 1
ATOM 728 O O . ILE A 1 93 ? 5.645 9.155 0.120 1.00 93.62 93 ILE A O 1
ATOM 732 N N . GLY A 1 94 ? 3.472 9.611 0.351 1.00 91.56 94 GLY A N 1
ATOM 733 C CA . GLY A 1 94 ? 3.706 10.869 1.053 1.00 91.56 94 GLY A CA 1
ATOM 734 C C . GLY A 1 94 ? 4.387 10.718 2.420 1.00 91.56 94 GLY A C 1
ATOM 735 O O . GLY A 1 94 ? 4.881 11.708 2.952 1.00 91.56 94 GLY A O 1
ATOM 736 N N . SER A 1 95 ? 4.398 9.508 2.986 1.00 91.31 95 SER A N 1
ATOM 737 C CA . SER A 1 95 ? 5.126 9.154 4.212 1.00 91.31 95 SER A CA 1
ATOM 738 C C . SER A 1 95 ? 6.497 8.516 3.954 1.00 91.31 95 SER A C 1
ATOM 740 O O . SER A 1 95 ? 7.146 8.091 4.906 1.00 91.31 95 SER A O 1
ATOM 742 N N . ASN A 1 96 ? 6.929 8.434 2.690 1.00 89.88 96 ASN A N 1
ATOM 743 C CA . ASN A 1 96 ? 8.175 7.794 2.257 1.00 89.88 96 ASN A CA 1
ATOM 744 C C . ASN A 1 96 ? 8.296 6.311 2.657 1.00 89.88 96 ASN A C 1
ATOM 746 O O . ASN A 1 96 ? 9.397 5.809 2.854 1.00 89.88 96 ASN A O 1
ATOM 750 N N . VAL A 1 97 ? 7.175 5.595 2.785 1.00 91.12 97 VAL A N 1
ATOM 751 C CA . VAL A 1 97 ? 7.183 4.134 3.007 1.00 91.12 97 VAL A CA 1
ATOM 752 C C . VAL A 1 97 ? 7.442 3.403 1.692 1.00 91.12 97 VAL A C 1
ATOM 754 O O . VAL A 1 97 ? 8.111 2.371 1.658 1.00 91.12 97 VAL A O 1
ATOM 757 N N . ILE A 1 98 ? 6.907 3.949 0.603 1.00 92.81 98 ILE A N 1
ATOM 758 C CA . ILE A 1 98 ? 7.082 3.438 -0.753 1.00 92.81 98 ILE A CA 1
ATOM 759 C C . ILE A 1 98 ? 7.387 4.602 -1.688 1.00 92.81 98 ILE A C 1
ATOM 761 O O . ILE A 1 98 ? 6.984 5.734 -1.418 1.00 92.81 98 ILE A O 1
ATOM 765 N N . ARG A 1 99 ? 7.994 4.302 -2.830 1.00 90.56 99 ARG A N 1
ATOM 766 C CA . ARG A 1 99 ? 8.04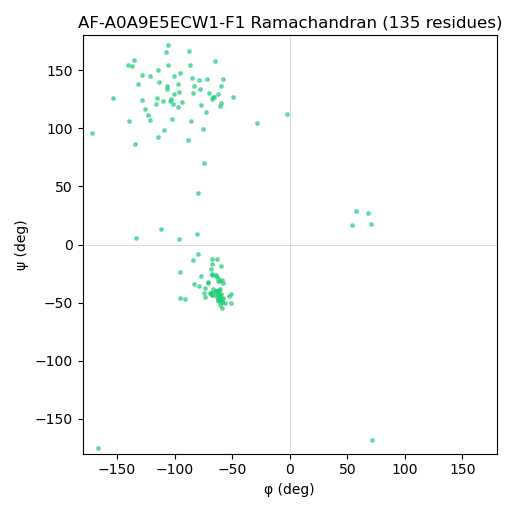6 5.199 -3.982 1.00 90.56 99 ARG A CA 1
ATOM 767 C C . ARG A 1 99 ? 7.283 4.614 -5.159 1.00 90.56 99 ARG A C 1
ATOM 769 O O . ARG A 1 99 ? 7.181 3.397 -5.308 1.00 90.56 99 ARG A O 1
ATOM 776 N N . GLU A 1 100 ? 6.735 5.500 -5.978 1.00 90.38 100 GLU A N 1
ATOM 777 C CA . GLU A 1 100 ? 6.152 5.143 -7.267 1.00 90.38 100 GLU A CA 1
ATOM 778 C C . GLU A 1 100 ? 7.262 5.057 -8.319 1.00 90.38 100 GLU A C 1
ATOM 780 O O . GLU A 1 100 ? 8.155 5.903 -8.359 1.00 90.38 100 GLU A O 1
ATOM 785 N N . VAL A 1 101 ? 7.203 4.021 -9.148 1.00 86.81 101 VAL A N 1
ATOM 786 C CA . VAL A 1 101 ? 8.150 3.739 -10.221 1.00 86.81 101 VAL A CA 1
ATOM 787 C C . VAL A 1 101 ? 7.363 3.655 -11.524 1.00 86.81 101 VAL A C 1
ATOM 789 O O . VAL A 1 101 ? 6.552 2.746 -11.724 1.00 86.81 101 VAL A O 1
ATOM 792 N N . ASP A 1 102 ? 7.583 4.643 -12.388 1.00 83.56 102 ASP A N 1
ATOM 793 C CA . ASP A 1 102 ? 7.010 4.689 -13.729 1.00 83.56 102 ASP A CA 1
ATOM 794 C C . ASP A 1 102 ? 8.032 4.162 -14.740 1.00 83.56 102 ASP A C 1
ATOM 796 O O . ASP A 1 102 ? 9.119 4.715 -14.889 1.00 83.56 102 ASP A O 1
ATOM 800 N N . VAL A 1 103 ? 7.667 3.073 -15.411 1.00 79.50 103 VAL A N 1
ATOM 801 C CA . VAL A 1 103 ? 8.478 2.395 -16.432 1.00 79.50 103 VAL A CA 1
ATOM 802 C C . VAL A 1 103 ? 7.879 2.525 -17.836 1.00 79.50 103 VAL A C 1
ATOM 804 O O . VAL A 1 103 ? 8.261 1.785 -18.740 1.00 79.50 103 VAL A O 1
ATOM 807 N N . GLY A 1 104 ? 6.908 3.426 -18.034 1.00 77.19 104 GLY A N 1
ATOM 808 C CA . GLY A 1 104 ? 6.263 3.633 -19.334 1.00 77.19 104 GLY A CA 1
ATOM 809 C C . GLY A 1 104 ? 5.408 2.448 -19.800 1.00 77.19 104 GLY A C 1
ATOM 810 O O . GLY A 1 104 ? 5.260 2.226 -21.000 1.00 77.19 104 GLY A O 1
ATOM 811 N N . ARG A 1 105 ? 4.876 1.657 -18.860 1.00 75.81 105 ARG A N 1
ATOM 812 C CA . ARG A 1 105 ? 3.955 0.534 -19.115 1.00 75.81 105 ARG A CA 1
ATOM 813 C C . ARG A 1 105 ? 2.523 0.908 -18.719 1.00 75.81 105 ARG A C 1
ATOM 815 O O . ARG A 1 105 ? 2.295 1.923 -18.068 1.00 75.81 105 ARG A O 1
ATOM 822 N N . ASP A 1 106 ? 1.558 0.051 -19.057 1.00 80.69 106 ASP A N 1
ATOM 823 C CA . ASP A 1 106 ? 0.122 0.280 -18.801 1.00 80.69 106 ASP A CA 1
ATOM 824 C C . ASP A 1 106 ? -0.258 0.374 -17.312 1.00 80.69 106 ASP A C 1
ATOM 826 O O . ASP A 1 106 ? -1.379 0.753 -16.967 1.00 80.69 106 ASP A O 1
ATOM 830 N N . HIS A 1 107 ? 0.648 0.005 -16.407 1.00 80.31 107 HIS A N 1
ATOM 831 C CA . HIS A 1 107 ? 0.420 0.065 -14.972 1.00 80.31 107 HIS A CA 1
ATOM 832 C C . HIS A 1 107 ? 1.659 0.538 -14.217 1.00 80.31 107 HIS A C 1
ATOM 834 O O . HIS A 1 107 ? 2.798 0.380 -14.653 1.00 80.31 107 HIS A O 1
ATOM 840 N N . LYS A 1 108 ? 1.397 1.123 -13.048 1.00 88.69 108 LYS A N 1
ATOM 841 C CA . LYS A 1 108 ? 2.413 1.672 -12.156 1.00 88.69 108 LYS A CA 1
ATOM 842 C C . LYS A 1 108 ? 2.998 0.592 -11.259 1.00 88.69 108 LYS A C 1
ATOM 844 O O . LYS A 1 108 ? 2.264 -0.270 -10.761 1.00 88.69 108 LYS A O 1
ATOM 849 N N . TYR A 1 109 ? 4.292 0.714 -11.004 1.00 91.19 109 TYR A N 1
ATOM 850 C CA . TYR A 1 109 ? 5.003 -0.104 -10.037 1.00 91.19 109 TYR A CA 1
ATOM 851 C C . TYR A 1 109 ? 5.303 0.707 -8.783 1.00 91.19 109 TYR A C 1
ATOM 853 O O . TYR A 1 109 ? 5.386 1.935 -8.802 1.00 91.19 109 TYR A O 1
ATOM 861 N N . TYR A 1 110 ? 5.455 0.002 -7.674 1.00 92.19 110 TYR A N 1
ATOM 862 C CA . TYR A 1 110 ? 5.809 0.563 -6.385 1.00 92.19 110 TYR A CA 1
ATOM 863 C C . TYR A 1 110 ? 6.989 -0.207 -5.822 1.00 92.19 110 TYR A C 1
ATOM 865 O O . TYR A 1 110 ? 7.106 -1.413 -6.029 1.00 92.19 110 TYR A O 1
ATOM 873 N N . LEU A 1 111 ? 7.850 0.493 -5.098 1.00 90.00 111 LEU A N 1
ATOM 874 C CA . LEU A 1 111 ? 8.988 -0.100 -4.416 1.00 90.00 111 LEU A CA 1
ATOM 875 C C . LEU A 1 111 ? 9.033 0.410 -2.982 1.00 90.00 111 LEU A C 1
ATOM 877 O O . LEU A 1 111 ? 8.825 1.596 -2.728 1.00 90.00 111 LEU A O 1
ATOM 881 N N . THR A 1 112 ? 9.314 -0.488 -2.046 1.00 88.88 112 THR A N 1
ATOM 882 C CA . THR A 1 112 ? 9.519 -0.137 -0.639 1.00 88.88 112 THR A CA 1
ATOM 883 C C . THR A 1 112 ? 10.800 0.672 -0.492 1.00 88.88 112 THR A C 1
ATOM 885 O O . THR A 1 112 ? 11.874 0.235 -0.911 1.00 88.88 112 THR A O 1
ATOM 888 N N . GLU A 1 113 ? 10.701 1.853 0.115 1.00 81.31 113 GLU A N 1
ATOM 889 C CA . GLU A 1 113 ? 11.854 2.736 0.258 1.00 81.31 113 GLU A CA 1
ATOM 890 C C . GLU A 1 113 ? 12.806 2.169 1.317 1.00 81.31 113 GLU A C 1
ATOM 892 O O . GLU A 1 113 ? 12.477 2.065 2.499 1.00 81.31 113 GLU A O 1
ATOM 897 N N . THR A 1 114 ? 13.999 1.768 0.880 1.00 68.94 114 THR A N 1
ATOM 898 C CA . THR A 1 114 ? 15.052 1.243 1.755 1.00 68.94 114 THR A CA 1
ATOM 899 C C . THR A 1 114 ? 16.192 2.249 1.706 1.00 68.94 114 THR A C 1
ATOM 901 O O . THR A 1 114 ? 16.992 2.221 0.775 1.00 68.94 114 THR A O 1
ATOM 904 N N . GLY A 1 115 ? 16.170 3.190 2.657 1.00 58.69 115 GLY A N 1
ATOM 905 C CA . GLY A 1 115 ? 16.973 4.416 2.700 1.00 58.69 115 GLY A CA 1
ATOM 906 C C . GLY A 1 115 ? 18.329 4.326 1.997 1.00 58.69 115 GLY A C 1
ATOM 907 O O . GLY A 1 115 ? 19.278 3.744 2.514 1.00 58.69 115 GLY A O 1
ATOM 908 N N . GLY A 1 116 ? 18.408 4.936 0.817 1.00 58.75 116 GLY A N 1
ATOM 909 C CA . GLY A 1 116 ? 19.619 5.005 0.011 1.00 58.75 116 GLY A CA 1
ATOM 910 C C . GLY A 1 116 ? 19.400 5.938 -1.170 1.00 58.75 116 GLY A C 1
ATOM 911 O O . GLY A 1 116 ? 18.851 5.533 -2.189 1.00 58.75 116 GLY A O 1
ATOM 912 N N . ALA A 1 117 ? 19.819 7.194 -1.019 1.00 54.06 117 ALA A N 1
ATOM 913 C CA . ALA A 1 117 ? 19.641 8.269 -1.996 1.00 54.06 117 ALA A CA 1
ATOM 914 C C . ALA A 1 117 ? 20.670 8.215 -3.141 1.00 54.06 117 ALA A C 1
ATOM 916 O O . ALA A 1 117 ? 21.240 9.239 -3.512 1.00 54.06 117 ALA A O 1
ATOM 917 N N . ASN A 1 118 ? 20.929 7.026 -3.685 1.00 58.91 118 ASN A N 1
ATOM 918 C CA . ASN A 1 118 ? 21.790 6.882 -4.854 1.00 58.91 118 ASN A CA 1
ATOM 919 C C . ASN A 1 118 ? 20.917 6.800 -6.103 1.00 58.91 118 ASN A C 1
ATOM 921 O O . ASN A 1 118 ? 19.878 6.138 -6.097 1.00 58.91 118 ASN A O 1
ATOM 925 N N . PHE A 1 119 ? 21.335 7.482 -7.167 1.00 64.69 119 PHE A N 1
ATOM 926 C CA . PHE A 1 119 ? 20.733 7.324 -8.483 1.00 64.69 119 PHE A CA 1
ATOM 927 C C . PHE A 1 119 ? 20.879 5.855 -8.906 1.00 64.69 119 PHE A C 1
ATOM 929 O O . PHE A 1 119 ? 21.981 5.305 -8.924 1.00 64.69 119 PHE A O 1
ATOM 936 N N . ARG A 1 120 ? 19.751 5.194 -9.173 1.00 74.75 120 ARG A N 1
ATOM 937 C CA . ARG A 1 120 ? 19.710 3.790 -9.583 1.00 74.75 120 ARG A CA 1
ATOM 938 C C . ARG A 1 120 ? 19.160 3.715 -10.995 1.00 74.75 120 ARG A C 1
ATOM 940 O O . ARG A 1 120 ? 18.078 4.237 -11.262 1.00 74.75 120 ARG A O 1
ATOM 947 N N . ALA A 1 121 ? 19.900 3.072 -11.890 1.00 76.75 121 ALA A N 1
ATOM 948 C CA . ALA A 1 121 ? 19.380 2.736 -13.203 1.00 76.75 121 ALA A CA 1
ATOM 949 C C . ALA A 1 121 ? 18.349 1.609 -13.069 1.00 76.75 121 ALA A C 1
ATOM 951 O O . ALA A 1 121 ? 18.503 0.692 -12.258 1.00 76.75 121 ALA A O 1
ATOM 952 N N . GLN A 1 122 ? 17.293 1.696 -13.872 1.00 81.12 122 GLN A N 1
ATOM 953 C CA . GLN A 1 122 ? 16.210 0.721 -13.910 1.00 81.12 122 GLN A CA 1
ATOM 954 C C . GLN A 1 122 ? 16.398 -0.186 -15.124 1.00 81.12 122 GLN A C 1
ATOM 956 O O . GLN A 1 122 ? 16.430 0.283 -16.261 1.00 81.12 122 GLN A O 1
ATOM 961 N N . LEU A 1 123 ? 16.530 -1.486 -14.878 1.00 81.56 123 LEU A N 1
ATOM 962 C CA . LEU A 1 123 ? 16.573 -2.519 -15.906 1.00 81.56 123 LEU A CA 1
ATOM 963 C C . LEU A 1 123 ? 15.223 -3.227 -15.940 1.00 81.56 123 LEU A C 1
ATOM 965 O O . LEU A 1 123 ? 14.766 -3.737 -14.918 1.00 81.56 123 LEU A O 1
ATOM 969 N N . ILE A 1 124 ? 14.599 -3.265 -17.114 1.00 82.88 124 ILE A N 1
ATOM 970 C CA . ILE A 1 124 ? 13.295 -3.895 -17.328 1.00 82.88 124 ILE A CA 1
ATOM 971 C C . ILE A 1 124 ? 13.517 -5.143 -18.173 1.00 82.88 124 ILE A C 1
ATOM 973 O O . ILE A 1 124 ? 14.073 -5.067 -19.268 1.00 82.88 124 ILE A O 1
ATOM 977 N N . CYS A 1 125 ? 13.084 -6.299 -17.679 1.00 81.56 125 CYS A N 1
ATOM 978 C CA . CYS A 1 125 ? 13.105 -7.516 -18.475 1.00 81.56 125 CYS A CA 1
ATOM 979 C C . CYS A 1 125 ? 11.944 -7.514 -19.478 1.00 81.56 125 CYS A C 1
ATOM 981 O O . CYS A 1 125 ? 10.786 -7.507 -19.075 1.00 81.56 125 CYS A O 1
ATOM 983 N N . GLU A 1 126 ? 12.230 -7.571 -20.777 1.00 80.00 126 GLU A N 1
ATOM 984 C CA . GLU A 1 126 ? 11.187 -7.560 -21.816 1.00 80.00 126 GLU A CA 1
ATOM 985 C C . GLU A 1 126 ? 10.322 -8.830 -21.846 1.00 80.00 126 GLU A C 1
ATOM 987 O O . GLU A 1 126 ? 9.212 -8.801 -22.369 1.00 80.00 126 GLU A O 1
ATOM 992 N N . SER A 1 127 ? 10.804 -9.946 -21.290 1.00 81.25 127 SER A N 1
ATOM 993 C CA . SER A 1 127 ? 10.097 -11.232 -21.321 1.00 81.25 127 SER A CA 1
ATOM 994 C C . SER A 1 127 ? 9.262 -11.524 -20.072 1.00 81.25 127 SER A C 1
ATOM 996 O O . SER A 1 127 ? 8.327 -12.320 -20.151 1.00 81.25 127 SER A O 1
ATOM 998 N N . CYS A 1 128 ? 9.578 -10.913 -18.924 1.00 79.19 128 CYS A N 1
ATOM 999 C CA . CYS A 1 128 ? 8.870 -11.158 -17.661 1.00 79.19 128 CYS A CA 1
ATOM 1000 C C . CYS A 1 128 ? 8.491 -9.895 -16.874 1.00 79.19 128 CYS A C 1
ATOM 1002 O O . CYS A 1 128 ? 8.031 -10.017 -15.741 1.00 79.19 128 CYS A O 1
ATOM 1004 N N . ASP A 1 129 ? 8.719 -8.702 -17.433 1.00 73.31 129 ASP A N 1
ATOM 1005 C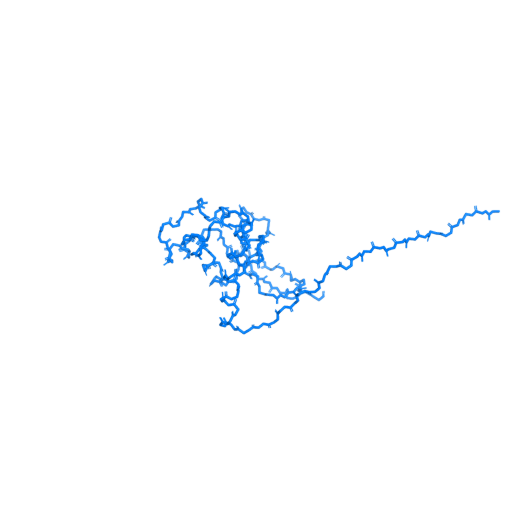 CA . ASP A 1 129 ? 8.425 -7.385 -16.842 1.00 73.31 129 ASP A CA 1
ATOM 1006 C C . ASP A 1 129 ? 9.026 -7.145 -15.442 1.00 73.31 129 ASP A C 1
ATOM 1008 O O . ASP A 1 129 ? 8.658 -6.212 -14.730 1.00 73.31 129 ASP A O 1
ATOM 1012 N N . THR A 1 130 ? 10.009 -7.954 -15.039 1.00 79.31 130 THR A N 1
ATOM 1013 C CA . THR A 1 130 ? 10.720 -7.750 -13.775 1.00 79.31 130 THR A CA 1
ATOM 1014 C C . THR A 1 130 ? 11.593 -6.504 -13.870 1.00 79.31 130 THR A C 1
ATOM 1016 O O . THR A 1 130 ? 12.383 -6.364 -14.806 1.00 79.31 130 THR A O 1
ATOM 1019 N N . ILE A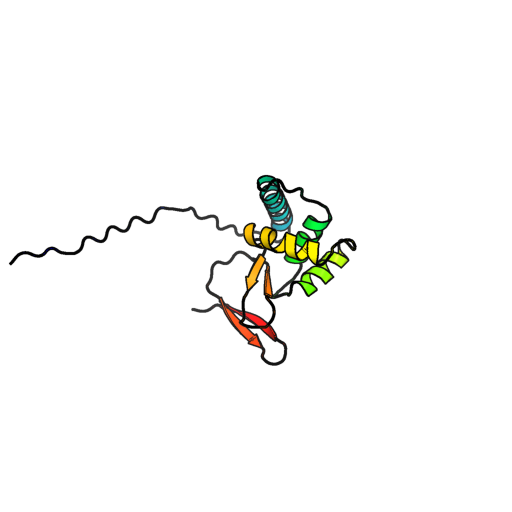 1 131 ? 11.469 -5.627 -12.873 1.00 83.12 131 ILE A N 1
ATOM 1020 C CA . ILE A 1 131 ? 12.245 -4.392 -12.769 1.00 83.12 131 ILE A CA 1
ATOM 1021 C C . ILE A 1 131 ? 13.329 -4.578 -11.707 1.00 83.12 131 ILE A C 1
ATOM 1023 O O . ILE A 1 131 ? 13.039 -4.878 -10.542 1.00 83.12 131 ILE A O 1
ATOM 1027 N N . LEU A 1 132 ? 14.579 -4.373 -12.112 1.00 79.19 132 LEU A N 1
ATOM 1028 C CA . LEU A 1 132 ? 15.755 -4.409 -11.252 1.00 79.19 132 LEU A CA 1
ATOM 1029 C C . LEU A 1 132 ? 16.371 -3.018 -11.159 1.00 79.19 132 LEU A C 1
ATOM 1031 O O . LEU A 1 132 ? 16.475 -2.303 -12.152 1.00 79.19 132 LEU A O 1
ATOM 1035 N N . GLU A 1 133 ? 16.812 -2.659 -9.961 1.00 78.69 133 GLU A N 1
ATOM 1036 C CA . GLU A 1 133 ? 17.593 -1.450 -9.741 1.00 78.69 133 GLU A CA 1
ATOM 1037 C C . GLU A 1 133 ? 19.072 -1.792 -9.630 1.00 78.69 133 GLU A C 1
ATOM 1039 O O . GLU A 1 133 ? 19.456 -2.653 -8.837 1.00 78.69 133 GLU A O 1
ATOM 1044 N N . VAL A 1 134 ? 19.896 -1.089 -10.401 1.00 79.19 134 VAL A N 1
ATOM 1045 C CA . VAL A 1 134 ? 21.355 -1.188 -10.340 1.00 79.19 134 VAL A CA 1
ATOM 1046 C C . VAL A 1 134 ? 21.947 0.174 -10.019 1.00 79.19 134 VAL A C 1
ATOM 1048 O O . VAL A 1 134 ? 21.421 1.206 -10.435 1.00 79.19 134 VAL A O 1
ATOM 1051 N N . GLU A 1 135 ? 23.032 0.192 -9.251 1.00 76.62 135 GLU A N 1
ATOM 1052 C CA . GLU A 1 135 ? 23.771 1.428 -9.001 1.00 76.62 135 GLU A CA 1
ATOM 1053 C C . GLU A 1 135 ? 24.323 1.961 -10.325 1.00 76.62 135 GLU A C 1
ATOM 1055 O O . GLU A 1 135 ? 24.923 1.218 -11.104 1.00 76.62 135 GLU A O 1
ATOM 1060 N N . ALA A 1 136 ? 24.079 3.242 -10.589 1.00 63.03 136 ALA A N 1
ATOM 1061 C CA . ALA A 1 136 ? 24.650 3.941 -11.727 1.00 63.03 136 ALA A CA 1
ATOM 1062 C C . ALA A 1 136 ? 25.741 4.907 -11.217 1.00 63.03 136 ALA A C 1
ATOM 1064 O O . ALA A 1 136 ? 25.506 5.573 -10.204 1.00 63.03 136 ALA A O 1
ATOM 1065 N N . PRO A 1 137 ? 26.926 4.930 -11.858 1.00 60.25 137 PRO A N 1
ATOM 1066 C CA . PRO A 1 137 ? 28.064 5.755 -11.449 1.00 60.25 137 PRO A CA 1
ATOM 1067 C C . PRO A 1 137 ? 27.836 7.260 -11.635 1.00 60.25 137 PRO A C 1
ATOM 1069 O O . PRO A 1 137 ? 26.995 7.646 -12.481 1.00 60.25 137 PRO A O 1
#

Nearest PDB structures (foldseek):
  4rb2-assembly1_D  TM=8.349E-01  e=1.227E-06  Magnetospirillum gryphiswaldense MSR-1 v2
  2xig-assembly1_C  TM=8.137E-01  e=1.769E-06  Helicobacter pylori 26695
  4ray-assembly1_B  TM=6.569E-01  e=2.124E-06  Magnetospirillum gryphiswaldense MSR-1 v2
  2fe3-assembly1_B  TM=6.570E-01  e=1.227E-06  Bacillus subtilis
  4mtd-assembly1_B  TM=6.567E-01  e=2.587E-05  Escherichia coli K-12

Foldseek 3Di:
DDDDDDDDDDDDDDDDDDQDDDDDPVVVVVLLVLLQVLCVVVVHHPDQLLVLLLVLQLPDAAKDFLVSSQVSSCVSPVPHDSVSSVVNVVSCCVSQQKHWDDPPDPGIIIHGCDRDPADWDWDADPPPRGIDTHGDD

Solvent-accessible surface area (backbone atoms only — not comparable to full-atom values): 8673 Å² total; per-residue (Å²): 144,85,85,83,84,86,83,82,84,86,81,82,79,89,77,83,88,83,85,78,88,86,57,90,68,63,52,55,59,52,51,51,50,51,48,45,51,55,38,42,75,72,76,38,80,80,42,71,59,58,48,27,44,52,56,28,47,69,69,46,77,63,64,39,38,69,66,54,44,47,56,46,13,30,75,73,33,75,83,54,44,72,71,52,48,68,65,41,49,64,53,37,40,77,64,57,51,28,42,82,44,83,80,91,57,101,64,63,33,32,32,48,58,70,89,67,97,64,66,57,45,79,46,72,39,91,89,74,69,50,61,44,79,41,88,52,135

Secondary structure (DSSP, 8-state):
---PPP-----------------TTHHHHHHHHHHHHHHHHTT----HHHHHHHHHHHH--S-EEHHHHHHHHHHH-TT--HHHHHHHHHHHHHTTSEEEE--SSSS-EEEE--S----EEEEE-TTT--EEEEE--